Protein AF-A0A9N9HZM4-F1 (afdb_monomer_lite)

Structure (mmCIF, N/CA/C/O backbone):
data_AF-A0A9N9HZM4-F1
#
_entry.id   AF-A0A9N9HZM4-F1
#
loop_
_atom_site.group_PDB
_atom_site.id
_atom_site.type_symbol
_atom_site.label_atom_id
_atom_site.label_alt_id
_atom_site.label_comp_id
_atom_site.label_asym_id
_atom_site.label_entity_id
_atom_site.label_seq_id
_atom_site.pdbx_PDB_ins_code
_atom_site.Cartn_x
_atom_site.Cartn_y
_atom_site.Cartn_z
_atom_site.occupancy
_atom_site.B_iso_or_equiv
_atom_site.auth_seq_id
_atom_site.auth_comp_id
_atom_site.auth_asym_id
_atom_site.auth_atom_id
_atom_site.pdbx_PDB_model_num
ATOM 1 N N . MET A 1 1 ? -61.829 -11.622 5.454 1.00 38.69 1 MET A N 1
ATOM 2 C CA . MET A 1 1 ? -61.229 -11.428 4.116 1.00 38.69 1 MET A CA 1
ATOM 3 C C . MET A 1 1 ? -59.922 -10.680 4.330 1.00 38.69 1 MET A C 1
ATOM 5 O O . MET A 1 1 ? -59.944 -9.676 5.028 1.00 38.69 1 MET A O 1
ATOM 9 N N . ASN A 1 2 ? -58.802 -11.270 3.905 1.00 35.12 2 ASN A N 1
ATOM 10 C CA . ASN A 1 2 ? -57.444 -10.981 4.386 1.00 35.12 2 ASN A CA 1
ATOM 11 C C . ASN A 1 2 ? -57.053 -9.498 4.360 1.00 35.12 2 ASN A C 1
ATOM 13 O O . ASN A 1 2 ? -56.976 -8.882 3.301 1.00 35.12 2 ASN A O 1
ATOM 17 N N . VAL A 1 3 ? -56.718 -8.976 5.541 1.00 42.53 3 VAL A N 1
ATOM 18 C CA . VAL A 1 3 ? -55.953 -7.740 5.704 1.00 42.53 3 VAL A CA 1
ATOM 19 C C . VAL A 1 3 ? -54.514 -8.067 5.310 1.00 42.53 3 VAL A C 1
ATOM 21 O O . VAL A 1 3 ? -53.867 -8.897 5.946 1.00 42.53 3 VAL A O 1
ATOM 24 N N . LEU A 1 4 ? -54.034 -7.459 4.226 1.00 41.06 4 LEU A N 1
ATOM 25 C CA . LEU A 1 4 ? -52.645 -7.550 3.784 1.00 41.06 4 LEU A CA 1
ATOM 26 C C . LEU A 1 4 ? -51.750 -6.908 4.851 1.00 41.06 4 LEU A C 1
ATOM 28 O O . LEU A 1 4 ? -51.576 -5.691 4.892 1.00 41.06 4 LEU A O 1
ATOM 32 N N . THR A 1 5 ? -51.201 -7.728 5.745 1.00 46.56 5 THR A N 1
ATOM 33 C CA . THR A 1 5 ? -50.155 -7.306 6.673 1.00 46.56 5 THR A CA 1
ATOM 34 C C . THR A 1 5 ? -48.914 -6.948 5.868 1.00 46.56 5 THR A C 1
ATOM 36 O O . THR A 1 5 ? -48.292 -7.790 5.223 1.00 46.56 5 THR A O 1
ATOM 39 N N . ASN A 1 6 ? -48.610 -5.659 5.902 1.00 46.47 6 ASN A N 1
ATOM 40 C CA . ASN A 1 6 ? -47.486 -4.981 5.285 1.00 46.47 6 ASN A CA 1
ATOM 41 C C . ASN A 1 6 ? -46.154 -5.646 5.693 1.00 46.47 6 ASN A C 1
ATOM 43 O O . ASN A 1 6 ? -45.626 -5.394 6.773 1.00 46.47 6 ASN A O 1
ATOM 47 N N . GLN A 1 7 ? -45.603 -6.493 4.822 1.00 47.44 7 GLN A N 1
ATOM 48 C CA . GLN A 1 7 ? -44.269 -7.099 4.938 1.00 47.44 7 GLN A CA 1
ATOM 49 C C . GLN A 1 7 ? -43.178 -6.078 4.555 1.00 47.44 7 GLN A C 1
ATOM 51 O O . GLN A 1 7 ? -42.374 -6.296 3.654 1.00 47.44 7 GLN A O 1
ATOM 56 N N . ARG A 1 8 ? -43.165 -4.911 5.208 1.00 43.91 8 ARG A N 1
ATOM 57 C CA . ARG A 1 8 ? -42.177 -3.841 4.975 1.00 43.91 8 ARG A CA 1
ATOM 58 C C . ARG A 1 8 ? -41.171 -3.781 6.127 1.00 43.91 8 ARG A C 1
ATOM 60 O O . ARG A 1 8 ? -40.973 -2.728 6.721 1.00 43.91 8 ARG A O 1
ATOM 67 N N . GLY A 1 9 ? -40.604 -4.939 6.475 1.00 45.66 9 GLY A N 1
ATOM 68 C CA . GLY A 1 9 ? -39.789 -5.122 7.682 1.00 45.66 9 GLY A CA 1
ATOM 69 C C . GLY A 1 9 ? -38.332 -5.555 7.486 1.00 45.66 9 GLY A C 1
ATOM 70 O O . GLY A 1 9 ? -37.564 -5.387 8.421 1.00 45.66 9 GLY A O 1
ATOM 71 N N . GLU A 1 10 ? -37.902 -6.059 6.321 1.00 47.00 10 GLU A N 1
ATOM 72 C CA . GLU A 1 10 ? -36.613 -6.794 6.250 1.00 47.00 10 GLU A CA 1
ATOM 73 C C . GLU A 1 10 ? -35.612 -6.337 5.173 1.00 47.00 10 GLU A C 1
ATOM 75 O O . GLU A 1 10 ? -34.711 -7.080 4.807 1.00 47.00 10 GLU A O 1
ATOM 80 N N . ASN A 1 11 ? -35.694 -5.096 4.684 1.00 49.56 11 ASN A N 1
ATOM 81 C CA . ASN A 1 11 ? -34.680 -4.541 3.768 1.00 49.56 11 ASN A CA 1
ATOM 82 C C . ASN A 1 11 ? -33.910 -3.359 4.377 1.00 49.56 11 ASN A C 1
ATOM 84 O O . ASN A 1 11 ? -33.674 -2.341 3.731 1.00 49.56 11 ASN A O 1
ATOM 88 N N . GLN A 1 12 ? -33.483 -3.496 5.632 1.00 53.75 12 GLN A N 1
ATOM 89 C CA . GLN A 1 12 ? -32.341 -2.734 6.134 1.00 53.75 12 GLN A CA 1
ATOM 90 C C . GLN A 1 12 ? -31.084 -3.552 5.830 1.00 53.75 12 GLN A C 1
ATOM 92 O O . GLN A 1 12 ? -30.641 -4.361 6.639 1.00 53.75 12 GLN A O 1
ATOM 97 N N . LEU A 1 13 ? -30.536 -3.384 4.621 1.00 53.84 13 LEU A N 1
ATOM 98 C CA . LEU A 1 13 ? -29.200 -3.878 4.281 1.00 53.84 13 LEU A CA 1
ATOM 99 C C . LEU A 1 13 ? -28.240 -3.439 5.391 1.00 53.84 13 LEU A C 1
ATOM 101 O O . LEU A 1 13 ? -28.052 -2.240 5.594 1.00 53.84 13 LEU A O 1
ATOM 105 N N . ASN A 1 14 ? -27.671 -4.408 6.111 1.00 60.59 14 ASN A N 1
ATOM 106 C CA . ASN A 1 14 ? -26.702 -4.213 7.186 1.00 60.59 14 ASN A CA 1
ATOM 107 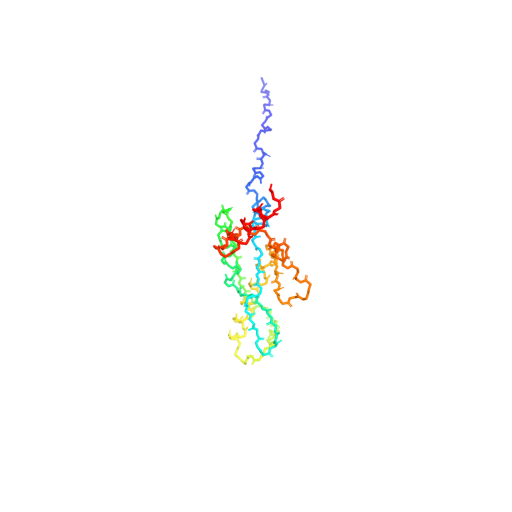C C . ASN A 1 14 ? -25.520 -3.358 6.695 1.00 60.59 14 ASN A C 1
ATOM 109 O O . ASN A 1 14 ? -24.511 -3.881 6.220 1.00 60.59 14 ASN A O 1
ATOM 113 N N . HIS A 1 15 ? -25.648 -2.033 6.797 1.00 61.94 15 HIS A N 1
ATOM 114 C CA . HIS A 1 15 ? -24.701 -1.067 6.235 1.00 61.94 15 HIS A CA 1
ATOM 115 C C . HIS A 1 15 ? -23.294 -1.276 6.805 1.00 61.94 15 HIS A C 1
ATOM 117 O O . HIS A 1 15 ? -22.312 -1.148 6.078 1.00 61.94 15 HIS A O 1
ATOM 123 N N . ALA A 1 16 ? -23.218 -1.721 8.065 1.00 63.19 16 ALA A N 1
ATOM 124 C CA . ALA A 1 16 ? -21.991 -2.066 8.777 1.00 63.19 16 ALA A CA 1
ATOM 125 C C . ALA A 1 16 ? -21.111 -3.109 8.057 1.00 63.19 16 ALA A C 1
ATOM 127 O O . ALA A 1 16 ? -19.894 -3.065 8.205 1.00 63.19 16 ALA A O 1
ATOM 128 N N . ASN A 1 17 ? -21.696 -3.999 7.245 1.00 74.00 17 ASN A N 1
ATOM 129 C CA . ASN A 1 17 ? -20.970 -5.035 6.498 1.00 74.00 17 ASN A CA 1
ATOM 130 C C . ASN A 1 17 ? -20.816 -4.726 5.004 1.00 74.00 17 ASN A C 1
ATOM 132 O O . ASN A 1 17 ? -20.304 -5.559 4.252 1.00 74.00 17 ASN A O 1
ATOM 136 N N . SER A 1 18 ? -21.248 -3.543 4.562 1.00 89.44 18 SER A N 1
ATOM 137 C CA . SER A 1 18 ? -21.062 -3.114 3.180 1.00 89.44 18 SER A CA 1
ATOM 138 C C . SER A 1 18 ? -19.575 -2.989 2.835 1.00 89.44 18 SER A C 1
ATOM 140 O O . SER A 1 18 ? -18.737 -2.671 3.684 1.00 89.44 18 SER A O 1
ATOM 142 N N . ILE A 1 19 ? -19.248 -3.185 1.555 1.00 90.19 19 ILE A N 1
ATOM 143 C CA . ILE A 1 19 ? -17.897 -2.940 1.035 1.00 90.19 19 ILE A CA 1
ATOM 144 C C . ILE A 1 19 ? -17.424 -1.513 1.344 1.00 90.19 19 ILE A C 1
ATOM 146 O O . ILE A 1 19 ? -16.261 -1.313 1.682 1.00 90.19 19 ILE A O 1
ATOM 150 N N . TYR A 1 20 ? -18.339 -0.540 1.307 1.00 90.81 20 TYR A N 1
ATOM 151 C CA . TYR A 1 20 ? -18.065 0.852 1.647 1.00 90.81 20 TYR A CA 1
ATOM 152 C C . TYR A 1 20 ? -17.579 1.001 3.093 1.00 90.81 20 TYR A C 1
ATOM 154 O O . TYR A 1 20 ? -16.511 1.566 3.319 1.00 90.81 20 TYR A O 1
ATOM 162 N N . CYS A 1 21 ? -18.314 0.451 4.067 1.00 90.12 21 CYS A N 1
ATOM 163 C CA . CYS A 1 21 ? -17.924 0.534 5.474 1.00 90.12 21 CYS A CA 1
ATOM 164 C C . CYS A 1 21 ? -16.585 -0.161 5.731 1.00 90.12 21 CYS A C 1
ATOM 166 O O . CYS A 1 21 ? -15.733 0.405 6.412 1.00 90.12 21 CYS A O 1
ATOM 168 N N . LYS A 1 22 ? -16.357 -1.332 5.127 1.00 91.88 22 LYS A N 1
ATOM 169 C CA . LYS A 1 22 ? -15.087 -2.061 5.251 1.00 91.88 22 LYS A CA 1
ATOM 170 C C . LYS A 1 22 ? -13.911 -1.275 4.672 1.00 91.88 22 LYS A C 1
ATOM 172 O O . LYS A 1 22 ? -12.880 -1.144 5.326 1.00 91.88 22 LYS A O 1
ATOM 177 N N . LEU A 1 23 ? -14.060 -0.718 3.469 1.00 92.00 23 LEU A N 1
ATOM 178 C CA . LEU A 1 23 ? -13.019 0.107 2.849 1.00 92.00 23 LEU A CA 1
ATOM 179 C C . LEU A 1 23 ? -12.745 1.370 3.666 1.00 92.00 23 LEU A C 1
ATOM 181 O O . LEU A 1 23 ? -11.584 1.695 3.897 1.00 92.00 23 LEU A O 1
ATOM 185 N N . HIS A 1 24 ? -13.788 2.036 4.160 1.00 92.06 24 HIS A N 1
ATOM 186 C CA . HIS A 1 24 ? -13.648 3.212 5.015 1.00 92.06 24 HIS A CA 1
ATOM 187 C C . HIS A 1 24 ? -12.898 2.900 6.320 1.00 92.06 24 HIS A C 1
ATOM 189 O O . HIS A 1 24 ? -12.021 3.660 6.733 1.00 92.06 24 HIS A O 1
ATOM 195 N N . GLN A 1 25 ? -13.204 1.763 6.951 1.00 93.06 25 GLN A N 1
ATOM 196 C CA . GLN A 1 25 ? -12.511 1.291 8.150 1.00 93.06 25 GLN A CA 1
ATOM 197 C C . GLN A 1 25 ? -11.032 0.999 7.871 1.00 93.06 25 GLN A C 1
ATOM 199 O O . GLN A 1 25 ? -10.166 1.478 8.602 1.00 93.06 25 GLN A O 1
ATOM 204 N N . ILE A 1 26 ? -10.729 0.291 6.776 1.00 93.50 26 ILE A N 1
ATOM 205 C CA . ILE A 1 26 ? -9.346 0.040 6.346 1.00 93.50 26 ILE A CA 1
ATOM 206 C C . ILE A 1 26 ? -8.611 1.365 6.125 1.00 93.50 26 ILE A C 1
ATOM 208 O O . ILE A 1 26 ? -7.527 1.552 6.667 1.00 93.50 26 ILE A O 1
ATOM 212 N N . GLN A 1 27 ? -9.200 2.298 5.375 1.00 92.69 27 GLN A N 1
ATOM 213 C CA . GLN A 1 27 ? -8.592 3.597 5.061 1.00 92.69 27 GLN A CA 1
ATOM 214 C C . GLN A 1 27 ? -8.363 4.468 6.303 1.00 92.69 27 GLN A C 1
ATOM 216 O O . GLN A 1 27 ? -7.418 5.251 6.336 1.00 92.69 27 GLN A O 1
ATOM 221 N N . SER A 1 28 ? -9.199 4.327 7.331 1.00 91.44 28 SER A N 1
ATOM 222 C CA . SER A 1 28 ? -9.070 5.078 8.583 1.00 91.44 28 SER A CA 1
ATOM 223 C C . SER A 1 28 ? -7.978 4.514 9.499 1.00 91.44 28 SER A C 1
ATOM 225 O O . SER A 1 28 ? -7.343 5.265 10.239 1.00 91.44 28 SER A O 1
ATOM 227 N N . GLU A 1 29 ? -7.730 3.203 9.452 1.00 93.50 29 GLU A N 1
ATOM 228 C CA . GLU A 1 29 ? -6.702 2.542 10.268 1.00 93.50 29 GLU A CA 1
ATOM 229 C C . GLU A 1 29 ? -5.346 2.391 9.566 1.00 93.50 29 GLU A C 1
ATOM 231 O O . GLU A 1 29 ? -4.332 2.125 10.226 1.00 93.50 29 GLU A O 1
ATOM 236 N N . ILE A 1 30 ? -5.300 2.531 8.237 1.00 93.12 30 ILE A N 1
ATOM 237 C CA . ILE A 1 30 ? -4.085 2.256 7.477 1.00 93.12 30 ILE A CA 1
ATOM 238 C C . ILE A 1 30 ? -2.964 3.220 7.849 1.00 93.12 30 ILE A C 1
ATOM 240 O O . ILE A 1 30 ? -3.098 4.446 7.867 1.00 93.12 30 ILE A O 1
ATOM 244 N N . LYS A 1 31 ? -1.807 2.642 8.166 1.00 91.50 31 LYS A N 1
ATOM 245 C CA . LYS A 1 31 ? -0.630 3.419 8.538 1.00 91.50 31 LYS A CA 1
ATOM 246 C C . LYS A 1 31 ? 0.037 3.981 7.293 1.00 91.50 31 LYS A C 1
ATOM 248 O O . LYS A 1 31 ? 0.012 3.393 6.214 1.00 91.50 31 LYS A O 1
ATOM 253 N N . LYS A 1 32 ? 0.710 5.109 7.489 1.00 90.81 32 LYS A N 1
ATOM 254 C CA . LYS A 1 32 ? 1.619 5.665 6.491 1.00 90.81 32 LYS A CA 1
ATOM 255 C C . LYS A 1 32 ? 2.788 4.733 6.198 1.00 90.81 32 LYS A C 1
ATOM 257 O O . LYS A 1 32 ? 3.291 4.043 7.084 1.00 90.81 32 LYS A O 1
ATOM 262 N N . VAL A 1 33 ? 3.256 4.808 4.961 1.00 91.12 33 VAL A N 1
ATOM 263 C CA . VAL A 1 33 ? 4.447 4.115 4.468 1.00 91.12 33 VAL A CA 1
ATOM 264 C C . VAL A 1 33 ? 5.574 5.117 4.316 1.00 91.12 33 VAL A C 1
ATOM 266 O O . VAL A 1 33 ? 5.365 6.221 3.817 1.00 91.12 33 VAL A O 1
ATOM 269 N N . PHE A 1 34 ? 6.781 4.718 4.701 1.00 88.62 34 PHE A N 1
ATOM 270 C CA . PHE A 1 34 ? 7.981 5.517 4.495 1.00 88.62 34 PHE A CA 1
ATOM 271 C C . PHE A 1 34 ? 8.804 4.962 3.341 1.00 88.62 34 PHE A C 1
ATOM 273 O O . PHE A 1 34 ? 8.942 3.750 3.174 1.00 88.62 34 PHE A O 1
ATOM 280 N N . LYS A 1 35 ? 9.402 5.852 2.553 1.00 88.31 35 LYS A N 1
ATOM 281 C CA . LYS A 1 35 ? 10.418 5.460 1.576 1.00 88.31 35 LYS A CA 1
ATOM 282 C C . LYS A 1 35 ? 11.717 5.115 2.312 1.00 88.31 35 LYS A C 1
ATOM 284 O O . LYS A 1 35 ? 12.482 5.995 2.685 1.00 88.31 35 LYS A O 1
ATOM 289 N N . THR A 1 36 ? 11.928 3.826 2.557 1.00 85.56 36 THR A N 1
ATOM 290 C CA . THR A 1 36 ? 13.045 3.304 3.366 1.00 85.56 36 THR A CA 1
ATOM 291 C C . THR A 1 36 ? 14.253 2.863 2.545 1.00 85.56 36 THR A C 1
ATOM 293 O O . THR A 1 36 ? 15.355 2.792 3.082 1.00 85.56 36 THR A O 1
ATOM 296 N N . LYS A 1 37 ? 14.078 2.556 1.254 1.00 86.31 37 LYS A N 1
ATOM 297 C CA . LYS A 1 37 ? 15.175 2.126 0.377 1.00 86.31 37 LYS A CA 1
ATOM 298 C C . LYS A 1 37 ? 15.647 3.272 -0.503 1.00 86.31 37 LYS A C 1
ATOM 300 O O . LYS A 1 37 ? 14.833 4.039 -1.006 1.00 86.31 37 LYS A O 1
ATOM 305 N N . ARG A 1 38 ? 16.957 3.340 -0.735 1.00 85.50 38 ARG A N 1
ATOM 306 C CA . ARG A 1 38 ? 17.589 4.303 -1.640 1.00 85.50 38 ARG A CA 1
ATOM 307 C C . ARG A 1 38 ? 18.044 3.607 -2.918 1.00 85.50 38 ARG A C 1
ATOM 309 O O . ARG A 1 38 ? 18.673 2.554 -2.861 1.00 85.50 38 ARG A O 1
ATOM 316 N N . ASN A 1 39 ? 17.716 4.189 -4.066 1.00 85.50 39 ASN A N 1
ATOM 317 C CA . ASN A 1 39 ? 18.304 3.819 -5.345 1.00 85.50 39 ASN A CA 1
ATOM 318 C C . ASN A 1 39 ? 19.553 4.681 -5.563 1.00 85.50 39 ASN A C 1
ATOM 320 O O . ASN A 1 39 ? 19.440 5.895 -5.710 1.00 85.50 39 ASN A O 1
ATOM 324 N N . ASN A 1 40 ? 20.732 4.060 -5.595 1.00 86.38 40 ASN A N 1
ATOM 325 C CA . ASN A 1 40 ? 22.003 4.770 -5.771 1.00 86.38 40 ASN A CA 1
ATOM 326 C C . ASN A 1 40 ? 22.243 5.214 -7.218 1.00 86.38 40 ASN A C 1
ATOM 328 O O . ASN A 1 40 ? 22.942 6.192 -7.446 1.00 86.38 40 ASN A O 1
ATOM 332 N N . PHE A 1 41 ? 21.659 4.518 -8.195 1.00 85.25 41 PHE A N 1
ATOM 333 C CA . PHE A 1 41 ? 21.863 4.820 -9.611 1.00 85.25 41 PHE A CA 1
ATOM 334 C C . PHE A 1 41 ? 21.144 6.112 -10.022 1.00 85.25 41 PHE A C 1
ATOM 336 O O . PHE A 1 41 ? 21.694 6.939 -10.736 1.00 85.25 41 PHE A O 1
ATOM 343 N N . GLN A 1 42 ? 19.920 6.303 -9.526 1.00 80.25 42 GLN A N 1
ATOM 344 C CA . GLN A 1 42 ? 19.065 7.458 -9.841 1.00 80.25 42 GLN A CA 1
ATOM 345 C C . GLN A 1 42 ? 18.832 8.383 -8.633 1.00 80.25 42 GLN A C 1
ATOM 347 O O . GLN A 1 42 ? 18.033 9.311 -8.700 1.00 80.25 42 GLN A O 1
ATOM 352 N N . ASN A 1 43 ? 19.520 8.134 -7.517 1.00 83.25 43 ASN A N 1
ATOM 353 C CA . ASN A 1 43 ? 19.557 8.980 -6.320 1.00 83.25 43 ASN A CA 1
ATOM 354 C C . ASN A 1 43 ? 18.210 9.319 -5.650 1.00 83.25 43 ASN A C 1
ATOM 356 O O . ASN A 1 43 ? 18.127 10.312 -4.924 1.00 83.25 43 ASN A O 1
ATOM 360 N N . TYR A 1 44 ? 17.186 8.475 -5.790 1.00 82.38 44 TYR A N 1
ATOM 361 C CA . TYR A 1 44 ? 15.880 8.666 -5.144 1.00 82.38 44 TYR A CA 1
ATOM 362 C C . TYR A 1 44 ? 15.577 7.601 -4.084 1.00 82.38 44 TYR A C 1
ATOM 364 O O . TYR A 1 44 ? 16.086 6.478 -4.130 1.00 82.38 44 TYR A O 1
ATOM 372 N N . ASN A 1 45 ? 14.688 7.937 -3.149 1.00 87.00 45 ASN A N 1
ATOM 373 C CA . ASN A 1 45 ? 14.171 6.999 -2.157 1.00 87.00 45 ASN A CA 1
ATOM 374 C C . ASN A 1 45 ? 12.845 6.375 -2.620 1.00 87.00 45 ASN A C 1
ATOM 376 O O . ASN A 1 45 ? 12.033 7.008 -3.299 1.00 87.00 45 ASN A O 1
ATOM 380 N N . PHE A 1 46 ? 12.600 5.123 -2.245 1.00 87.94 46 PHE A N 1
ATOM 381 C CA . PHE A 1 46 ? 11.388 4.380 -2.571 1.00 87.94 46 PHE A CA 1
ATOM 382 C C . PHE A 1 46 ? 10.986 3.416 -1.444 1.00 87.94 46 PHE A C 1
ATOM 384 O O . PHE A 1 46 ? 11.798 3.000 -0.619 1.00 87.94 46 PHE A O 1
ATOM 391 N N . PHE A 1 47 ? 9.706 3.049 -1.411 1.00 90.50 47 PHE A N 1
ATOM 392 C CA . PHE A 1 47 ? 9.185 1.956 -0.583 1.00 90.50 47 PHE A CA 1
ATOM 393 C C . PHE A 1 47 ? 9.063 0.673 -1.415 1.00 90.50 47 PHE A C 1
ATOM 395 O O . PHE A 1 47 ? 9.035 0.731 -2.646 1.00 90.50 47 PHE A O 1
ATOM 402 N N . THR A 1 48 ? 8.994 -0.491 -0.780 1.00 90.38 48 THR A N 1
ATOM 403 C CA . THR A 1 48 ? 8.911 -1.789 -1.473 1.00 90.38 48 THR A CA 1
ATOM 404 C C . THR A 1 48 ? 7.513 -2.388 -1.409 1.00 90.38 48 THR A C 1
ATOM 406 O O . THR A 1 48 ? 6.739 -2.054 -0.519 1.00 90.38 48 THR A O 1
ATOM 409 N N . GLU A 1 49 ? 7.201 -3.304 -2.325 1.00 89.88 49 GLU A N 1
ATOM 410 C CA . GLU A 1 49 ? 5.922 -4.025 -2.331 1.00 89.88 49 GLU A CA 1
ATOM 411 C C . GLU A 1 49 ? 5.638 -4.770 -1.008 1.00 89.88 49 GLU A C 1
ATOM 413 O O . GLU A 1 49 ? 4.549 -4.568 -0.470 1.00 89.88 49 GLU A O 1
ATOM 418 N N 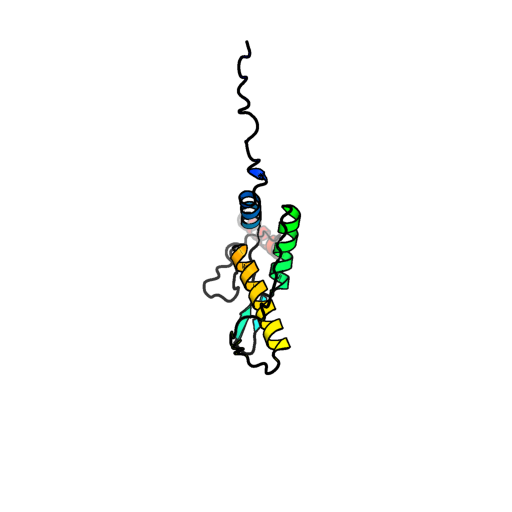. PRO A 1 50 ? 6.593 -5.501 -0.383 1.00 91.19 50 PRO A N 1
ATOM 419 C CA . PRO A 1 50 ? 6.339 -6.146 0.908 1.00 91.19 50 PRO A CA 1
ATOM 420 C C . PRO A 1 50 ? 5.884 -5.180 2.006 1.00 91.19 50 PRO A C 1
ATOM 422 O O . PRO A 1 50 ? 4.992 -5.515 2.770 1.00 91.19 50 PRO A O 1
ATOM 425 N N . GLN A 1 51 ? 6.399 -3.941 2.028 1.00 91.56 51 GLN A N 1
ATOM 426 C CA . GLN A 1 51 ? 5.985 -2.940 3.022 1.00 91.56 51 GLN A CA 1
ATOM 427 C C . GLN A 1 51 ? 4.499 -2.586 2.896 1.00 91.56 51 GLN A C 1
ATOM 429 O O . GLN A 1 51 ? 3.849 -2.303 3.896 1.00 91.56 51 GLN A O 1
ATOM 434 N N . ILE A 1 52 ? 3.955 -2.595 1.676 1.00 92.19 52 ILE A N 1
ATOM 435 C CA . ILE A 1 52 ? 2.526 -2.362 1.441 1.00 92.19 52 ILE A CA 1
ATOM 436 C C . ILE A 1 52 ? 1.722 -3.595 1.836 1.00 92.19 52 ILE A C 1
ATOM 438 O O . ILE A 1 52 ? 0.705 -3.471 2.513 1.00 92.19 52 ILE A O 1
ATOM 442 N N . LEU A 1 53 ? 2.179 -4.782 1.440 1.00 91.94 53 LEU A N 1
ATOM 443 C CA . LEU A 1 53 ? 1.484 -6.031 1.739 1.00 91.94 53 LEU A CA 1
ATOM 444 C C . LEU A 1 53 ? 1.395 -6.288 3.245 1.00 91.94 53 LEU A C 1
ATOM 446 O O . LEU A 1 53 ? 0.326 -6.660 3.722 1.00 91.94 53 LEU A O 1
ATOM 450 N N . ASP A 1 54 ? 2.465 -6.027 3.993 1.00 93.25 54 ASP A N 1
ATOM 451 C CA . ASP A 1 54 ? 2.499 -6.189 5.449 1.00 93.25 54 ASP A CA 1
ATOM 452 C C . ASP A 1 54 ? 1.548 -5.221 6.170 1.00 93.25 54 ASP A C 1
ATOM 454 O O . ASP A 1 54 ? 1.070 -5.519 7.263 1.00 93.25 54 ASP A O 1
ATOM 458 N N . LEU A 1 55 ? 1.225 -4.079 5.555 1.00 92.44 55 LEU A N 1
ATOM 459 C CA . LEU A 1 55 ? 0.229 -3.136 6.070 1.00 92.44 55 LEU A CA 1
ATOM 460 C C . LEU A 1 55 ? -1.202 -3.521 5.691 1.00 92.44 55 LEU A C 1
ATOM 462 O O . LEU A 1 55 ? -2.107 -3.424 6.516 1.00 92.44 55 LEU A O 1
ATOM 466 N N . VAL A 1 56 ? -1.414 -3.937 4.443 1.00 93.38 56 VAL A N 1
ATOM 467 C CA . VAL A 1 56 ? -2.749 -4.170 3.880 1.00 93.38 56 VAL A CA 1
ATOM 468 C C . VAL A 1 56 ? -3.312 -5.529 4.302 1.00 93.38 56 VAL A C 1
ATOM 470 O O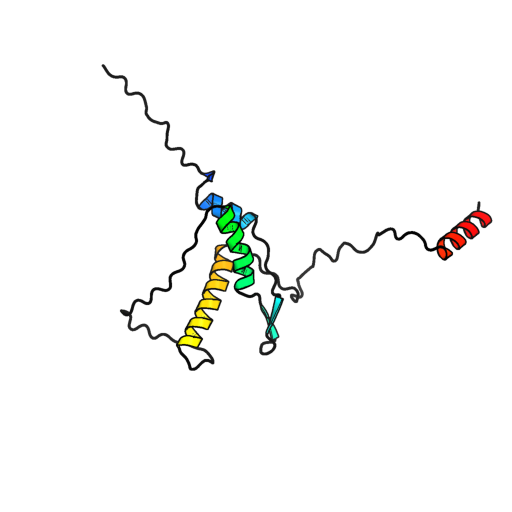 . VAL A 1 56 ? -4.465 -5.601 4.724 1.00 93.38 56 VAL A O 1
ATOM 473 N N . LYS A 1 57 ? -2.517 -6.608 4.243 1.00 93.56 57 LYS A N 1
ATOM 474 C CA . LYS A 1 57 ? -2.959 -7.979 4.567 1.00 93.56 57 LYS A CA 1
ATOM 475 C C . LYS A 1 57 ? -3.632 -8.116 5.944 1.00 93.56 57 LYS A C 1
ATOM 477 O O . LYS A 1 57 ? -4.718 -8.697 5.987 1.00 93.56 57 LYS A O 1
ATOM 482 N N . PRO A 1 58 ? -3.074 -7.599 7.060 1.00 95.12 58 PRO A N 1
ATOM 483 C CA . PRO A 1 58 ? -3.728 -7.732 8.364 1.00 95.12 58 PRO A CA 1
ATOM 484 C C . PRO A 1 58 ? -5.055 -6.966 8.443 1.00 95.12 58 PRO A C 1
ATOM 486 O O . PRO A 1 58 ? -5.993 -7.446 9.076 1.00 95.12 58 PRO A O 1
ATOM 489 N N . LEU A 1 59 ? -5.167 -5.812 7.776 1.00 94.56 59 LEU A N 1
ATOM 490 C CA . LEU A 1 59 ? -6.407 -5.030 7.737 1.00 94.56 59 LEU A CA 1
ATOM 491 C C . LEU A 1 59 ? -7.482 -5.732 6.897 1.00 94.56 59 LEU A C 1
ATOM 493 O O . LEU A 1 59 ? -8.627 -5.839 7.329 1.00 94.56 59 LEU A O 1
ATOM 497 N N . LEU A 1 60 ? -7.109 -6.284 5.741 1.00 93.50 60 LEU A N 1
ATOM 498 C CA . LEU A 1 60 ? -8.006 -7.091 4.910 1.00 93.50 60 LEU A CA 1
ATOM 499 C C . LEU A 1 60 ? -8.571 -8.294 5.676 1.00 93.50 60 LEU A C 1
ATOM 501 O O . LEU A 1 60 ? -9.782 -8.521 5.663 1.00 93.50 60 LEU A O 1
ATOM 505 N N . ALA A 1 61 ? -7.715 -9.014 6.407 1.00 93.50 61 ALA A N 1
ATOM 506 C CA . ALA A 1 61 ? -8.140 -10.129 7.248 1.00 93.50 61 ALA A CA 1
ATOM 507 C C . ALA A 1 61 ? -9.072 -9.673 8.385 1.00 93.50 61 ALA A C 1
ATOM 509 O O . ALA A 1 61 ? -10.127 -10.274 8.589 1.00 93.50 61 ALA A O 1
ATOM 510 N N . LYS A 1 62 ? -8.726 -8.578 9.079 1.00 94.00 62 LYS A N 1
ATOM 511 C CA . LYS A 1 62 ? -9.523 -8.009 10.180 1.00 94.00 62 LYS A CA 1
ATOM 512 C C . LYS A 1 62 ? -10.953 -7.664 9.754 1.00 94.00 62 LYS A C 1
ATOM 514 O O . LYS A 1 62 ? -11.884 -7.935 10.505 1.00 94.00 62 LYS A O 1
ATOM 519 N N . TYR A 1 63 ? -11.134 -7.097 8.561 1.00 93.12 63 TYR A N 1
ATOM 520 C CA . TYR A 1 63 ? -12.447 -6.682 8.047 1.00 93.12 63 TYR A CA 1
ATOM 521 C C . TYR A 1 63 ? -13.104 -7.698 7.107 1.00 93.12 63 TYR A C 1
ATOM 523 O O . TYR A 1 63 ? -14.119 -7.391 6.473 1.00 93.12 63 TYR A O 1
ATOM 531 N N . GLN A 1 64 ? -12.549 -8.914 7.022 1.00 91.69 64 GLN A N 1
ATOM 532 C CA . GLN A 1 64 ? -13.057 -9.991 6.171 1.00 91.69 64 GLN A CA 1
ATOM 533 C C . GLN A 1 64 ? -13.288 -9.506 4.731 1.00 91.69 64 GLN A C 1
ATOM 535 O O . GLN A 1 64 ? -14.392 -9.618 4.184 1.00 91.69 64 GLN A O 1
ATOM 540 N N . LEU A 1 65 ? -12.264 -8.878 4.154 1.00 91.31 65 LEU A N 1
ATOM 541 C CA . LEU A 1 65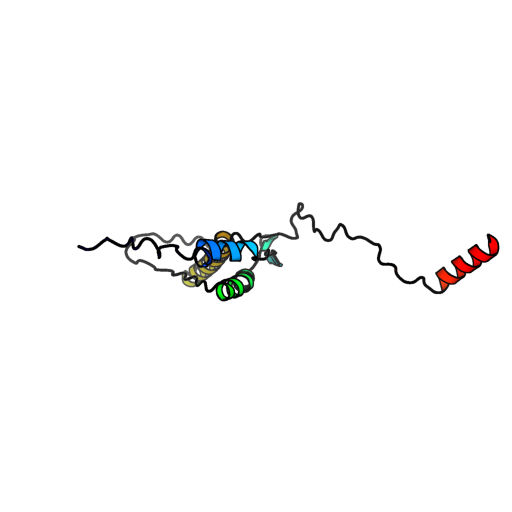 ? -12.253 -8.400 2.779 1.00 91.31 65 LEU A CA 1
ATOM 542 C C . LEU A 1 65 ? -11.140 -9.116 2.010 1.00 91.31 65 LEU A C 1
ATOM 544 O O . LEU A 1 65 ? -9.988 -9.106 2.430 1.00 91.31 65 LEU A O 1
ATOM 548 N N . GLY A 1 66 ? -11.486 -9.730 0.880 1.00 90.19 66 GLY A N 1
ATOM 549 C CA . GLY A 1 66 ? -10.529 -10.321 -0.052 1.00 90.19 66 GLY A CA 1
ATOM 550 C C . GLY A 1 66 ? -10.333 -9.420 -1.266 1.00 90.19 66 GLY A C 1
ATOM 551 O O . GLY A 1 66 ? -11.296 -8.835 -1.759 1.00 90.19 66 GLY A O 1
ATOM 552 N N . LEU A 1 67 ? -9.096 -9.322 -1.745 1.00 89.00 67 LEU A N 1
ATOM 553 C CA . LEU A 1 67 ? -8.753 -8.642 -2.989 1.00 89.00 67 LEU A CA 1
ATOM 554 C C . LEU A 1 67 ? -8.086 -9.652 -3.919 1.00 89.00 67 LEU A C 1
ATOM 556 O O . LEU A 1 67 ? -7.097 -10.277 -3.538 1.00 89.00 67 LEU A O 1
ATOM 560 N N . PHE A 1 68 ? -8.627 -9.787 -5.125 1.00 87.62 68 PHE A N 1
ATOM 561 C CA . PHE A 1 68 ? -8.095 -10.655 -6.168 1.00 87.62 68 PHE A CA 1
ATOM 562 C C . PHE A 1 68 ? -7.645 -9.782 -7.335 1.00 87.62 68 PHE A C 1
ATOM 564 O O . PHE A 1 68 ? -8.409 -8.945 -7.810 1.00 87.62 68 PHE A O 1
ATOM 571 N N . ILE A 1 69 ? -6.392 -9.952 -7.748 1.00 83.88 69 ILE A N 1
ATOM 572 C CA . ILE A 1 69 ? -5.801 -9.273 -8.900 1.00 83.88 69 ILE A CA 1
ATOM 573 C C . ILE A 1 69 ? -5.441 -10.379 -9.887 1.00 83.88 69 ILE A C 1
ATOM 575 O O . ILE A 1 69 ? -4.697 -11.291 -9.529 1.00 83.88 69 ILE A O 1
ATOM 579 N N . SER A 1 70 ? -6.003 -10.322 -11.090 1.00 81.44 70 SER A N 1
ATOM 580 C CA . SER A 1 70 ? -5.732 -11.262 -12.175 1.00 81.44 70 SER A CA 1
ATOM 581 C C . SER A 1 70 ? -5.114 -10.516 -13.350 1.00 81.44 70 SER A C 1
ATOM 583 O O . SER A 1 70 ? -5.568 -9.434 -13.715 1.00 81.44 70 SER A O 1
ATOM 585 N N . ASP A 1 71 ? -4.078 -11.110 -13.930 1.00 74.81 71 ASP A N 1
ATOM 586 C CA . ASP A 1 71 ? -3.469 -10.669 -15.180 1.00 74.81 71 ASP A CA 1
ATOM 587 C C . ASP A 1 71 ? -3.937 -11.633 -16.276 1.00 74.81 71 ASP A C 1
ATOM 589 O O . ASP A 1 71 ? -3.359 -12.704 -16.468 1.00 74.81 71 ASP A O 1
ATOM 593 N N . GLU A 1 72 ? -5.070 -11.319 -16.908 1.00 73.56 72 GLU A N 1
ATOM 594 C CA . GLU A 1 72 ? -5.572 -12.088 -18.047 1.00 73.56 72 GLU A CA 1
ATOM 595 C C . GLU A 1 72 ? -4.992 -11.508 -19.335 1.00 73.56 72 GLU A C 1
ATOM 597 O O . GLU A 1 72 ? -5.354 -10.416 -19.772 1.00 73.56 72 GLU A O 1
ATOM 602 N N . VAL A 1 73 ? -4.087 -12.260 -19.961 1.00 67.31 73 VAL A N 1
ATOM 603 C CA . VAL A 1 73 ? -3.600 -11.941 -21.302 1.00 67.31 73 VAL A CA 1
ATOM 604 C C . VAL A 1 73 ? -4.613 -12.489 -22.298 1.00 67.31 73 VAL A C 1
ATOM 606 O O . VAL A 1 73 ? -4.672 -13.692 -22.548 1.00 67.31 73 VAL A O 1
ATOM 609 N N . HIS A 1 74 ? -5.438 -11.616 -22.867 1.00 64.94 74 HIS A N 1
ATOM 610 C CA . HIS A 1 74 ? -6.274 -11.994 -23.997 1.00 64.94 74 HIS A CA 1
ATOM 611 C C . HIS A 1 74 ? -5.410 -12.008 -25.267 1.00 64.94 74 HIS A C 1
ATOM 613 O O . HIS A 1 74 ? -5.049 -10.957 -25.781 1.00 64.94 74 HIS A O 1
ATOM 619 N N . GLU A 1 75 ? -5.105 -13.197 -25.798 1.00 58.81 75 GLU A N 1
ATOM 620 C CA . GLU A 1 75 ? -4.308 -13.416 -27.028 1.00 58.81 75 GLU A CA 1
ATOM 621 C C . GLU A 1 75 ? -4.894 -12.775 -28.308 1.00 58.81 75 GLU A C 1
ATOM 623 O O . GLU A 1 75 ? -4.278 -12.828 -29.370 1.00 58.81 75 GLU A O 1
ATOM 628 N N . ASN A 1 76 ? -6.076 -12.157 -28.233 1.00 50.47 76 ASN A N 1
ATOM 629 C CA . ASN A 1 76 ? -6.855 -11.746 -29.402 1.00 50.47 76 ASN A CA 1
ATOM 630 C C . ASN A 1 76 ? -6.621 -10.310 -29.874 1.00 50.47 76 ASN A C 1
ATOM 632 O O . ASN A 1 76 ? -7.269 -9.887 -30.833 1.00 50.47 76 ASN A O 1
ATOM 636 N N . SER A 1 77 ? -5.738 -9.543 -29.243 1.00 51.94 77 SER A N 1
ATOM 637 C CA . SER A 1 77 ? -5.373 -8.234 -29.765 1.00 51.94 77 SER A CA 1
ATOM 638 C C . SER A 1 77 ? -3.987 -8.292 -30.384 1.00 51.94 77 SER A C 1
ATOM 640 O O . SER A 1 77 ? -3.012 -8.744 -29.790 1.00 51.94 77 SER A O 1
ATOM 642 N N . SER A 1 78 ? -3.877 -7.761 -31.596 1.00 55.03 78 SER A N 1
ATOM 643 C CA . SER A 1 78 ? -2.624 -7.321 -32.205 1.00 55.03 78 SER A CA 1
ATOM 64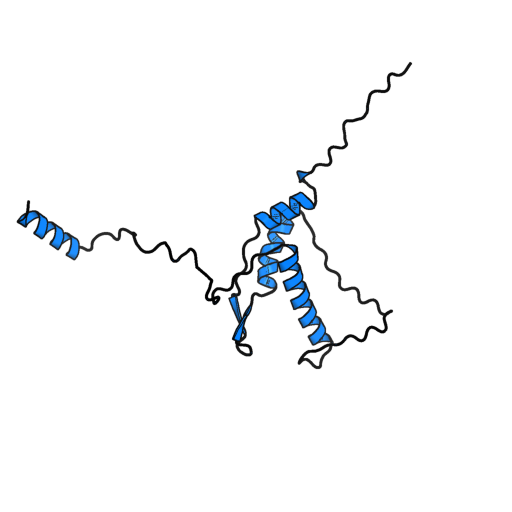4 C C . SER A 1 78 ? -1.991 -6.153 -31.424 1.00 55.03 78 SER A C 1
ATOM 646 O O . SER A 1 78 ? -1.413 -5.247 -32.025 1.00 55.03 78 SER A O 1
ATOM 648 N N . ASP A 1 79 ? -2.151 -6.126 -30.099 1.00 57.81 79 ASP A N 1
ATOM 649 C CA . ASP A 1 79 ? -1.608 -5.111 -29.222 1.00 57.81 79 ASP A CA 1
ATOM 650 C C . ASP A 1 79 ? -0.113 -5.354 -29.126 1.00 57.81 79 ASP A C 1
ATOM 652 O O . ASP A 1 79 ? 0.393 -6.279 -28.490 1.00 57.81 79 ASP A O 1
ATOM 656 N N . ILE A 1 80 ? 0.607 -4.502 -29.838 1.00 52.53 80 ILE A N 1
ATOM 657 C CA . ILE A 1 80 ? 2.053 -4.432 -29.802 1.00 52.53 80 ILE A CA 1
ATOM 658 C C . ILE A 1 80 ? 2.426 -4.054 -28.365 1.00 52.53 80 ILE A C 1
ATOM 660 O O . ILE A 1 80 ? 2.314 -2.899 -27.957 1.00 52.53 80 ILE A O 1
ATOM 664 N N . SER A 1 81 ? 2.840 -5.041 -27.574 1.00 52.22 81 SER A N 1
ATOM 665 C CA . SER A 1 81 ? 3.341 -4.813 -26.222 1.00 52.22 81 SER A CA 1
ATOM 666 C C . SER A 1 81 ? 4.685 -4.087 -26.308 1.00 52.22 81 SER A C 1
ATOM 668 O O . SER A 1 81 ? 5.734 -4.700 -26.503 1.00 52.22 81 SER A O 1
ATOM 670 N N . PHE A 1 82 ? 4.667 -2.759 -26.180 1.00 52.09 82 PHE A N 1
ATOM 671 C CA . PHE A 1 82 ? 5.879 -1.946 -26.119 1.00 52.09 82 PHE A CA 1
ATOM 672 C C . PHE A 1 82 ? 6.538 -2.100 -24.744 1.00 52.09 82 PHE A C 1
ATOM 674 O O . PHE A 1 82 ? 6.211 -1.398 -23.788 1.00 52.09 82 PHE A O 1
ATOM 681 N N . THR A 1 83 ? 7.503 -3.011 -24.629 1.00 52.81 83 THR A N 1
ATOM 682 C CA . THR A 1 83 ? 8.366 -3.085 -23.446 1.00 52.81 83 THR A CA 1
ATOM 683 C C . THR A 1 83 ? 9.488 -2.056 -23.576 1.00 52.81 83 THR A C 1
ATOM 685 O O . THR A 1 83 ? 10.507 -2.314 -24.214 1.00 52.81 83 THR A O 1
ATOM 688 N N . VAL A 1 84 ? 9.324 -0.874 -22.978 1.00 54.94 84 VAL A N 1
ATOM 689 C CA . VAL A 1 84 ? 10.421 0.097 -22.836 1.00 54.94 84 VAL A CA 1
ATOM 690 C C . VAL A 1 84 ? 11.110 -0.163 -21.502 1.00 54.94 84 VAL A C 1
ATOM 692 O O . VAL A 1 84 ? 10.663 0.281 -20.447 1.00 54.94 84 VAL A O 1
ATOM 695 N N . GLY A 1 85 ? 12.195 -0.929 -21.538 1.00 57.44 85 GLY A N 1
ATOM 696 C CA . GLY A 1 85 ? 13.004 -1.228 -20.365 1.00 57.44 85 GLY A CA 1
ATOM 697 C C . GLY A 1 85 ? 14.417 -1.617 -20.768 1.00 57.44 85 GLY A C 1
ATOM 698 O O . GLY A 1 85 ? 14.645 -2.126 -21.858 1.00 57.44 85 GLY A O 1
ATOM 699 N N . SER A 1 86 ? 15.380 -1.410 -19.873 1.00 60.31 86 SER A N 1
ATOM 700 C CA . SER A 1 86 ? 16.771 -1.841 -20.072 1.00 60.31 86 SER A CA 1
ATOM 701 C C . SER A 1 86 ? 16.941 -3.368 -20.119 1.00 60.31 86 SER A C 1
ATOM 703 O O . SER A 1 86 ? 18.041 -3.854 -20.368 1.00 60.31 86 SER A O 1
ATOM 705 N N . ASN A 1 87 ? 15.873 -4.128 -19.849 1.00 62.88 87 ASN A N 1
ATOM 706 C CA . ASN A 1 87 ? 15.869 -5.584 -19.853 1.00 62.88 87 ASN A CA 1
ATOM 707 C C . ASN A 1 87 ? 15.472 -6.103 -21.236 1.00 62.88 87 ASN A C 1
ATOM 709 O O . ASN A 1 87 ? 14.365 -5.854 -21.699 1.00 62.88 87 ASN A O 1
ATOM 713 N N . THR A 1 88 ? 16.363 -6.869 -21.858 1.00 70.81 88 THR A N 1
ATOM 714 C CA . THR A 1 88 ? 16.143 -7.507 -23.166 1.00 70.81 88 THR A CA 1
ATOM 715 C C . THR A 1 88 ? 15.251 -8.752 -23.097 1.00 70.81 88 THR A C 1
ATOM 717 O O . THR A 1 88 ? 14.783 -9.231 -24.123 1.00 70.81 88 THR A O 1
ATOM 720 N N . ASP A 1 89 ? 15.013 -9.279 -21.895 1.00 82.19 89 ASP A N 1
ATOM 721 C CA . ASP A 1 89 ? 14.204 -10.471 -21.637 1.00 82.19 89 ASP A CA 1
ATOM 722 C C . ASP A 1 89 ? 12.771 -10.077 -21.243 1.00 82.19 89 ASP A C 1
ATOM 724 O O . ASP A 1 89 ? 12.549 -9.444 -20.203 1.00 82.19 89 ASP A O 1
ATOM 728 N N . VAL A 1 90 ? 11.801 -10.477 -22.072 1.00 78.69 90 VAL A N 1
ATOM 729 C CA . VAL A 1 90 ? 10.370 -10.166 -21.921 1.00 78.69 90 VAL A CA 1
ATOM 730 C C . VAL A 1 90 ? 9.819 -10.671 -20.588 1.00 78.69 90 VAL A C 1
ATOM 732 O O . VAL A 1 90 ? 9.054 -9.960 -19.937 1.00 78.69 90 VAL A O 1
ATOM 735 N N . ALA A 1 91 ? 10.245 -11.851 -20.126 1.00 79.94 91 ALA A N 1
ATOM 736 C CA . ALA A 1 91 ? 9.762 -12.415 -18.867 1.00 79.94 91 ALA A CA 1
ATOM 737 C C . ALA A 1 91 ? 10.211 -11.565 -17.668 1.00 79.94 91 ALA A C 1
ATOM 739 O O . ALA A 1 91 ? 9.426 -11.277 -16.761 1.00 79.94 91 ALA A O 1
ATOM 740 N N . LYS A 1 92 ? 11.463 -11.091 -17.691 1.00 80.56 92 LYS A N 1
ATOM 741 C CA . LYS A 1 92 ? 11.999 -10.194 -16.655 1.00 80.56 92 LYS A CA 1
ATOM 742 C C . LYS A 1 92 ? 11.354 -8.814 -16.706 1.00 80.56 92 LYS A C 1
ATOM 744 O O . LYS A 1 92 ? 11.076 -8.239 -15.655 1.00 80.56 92 LYS A O 1
ATOM 749 N N . ALA A 1 93 ? 11.113 -8.285 -17.906 1.00 81.00 93 ALA A N 1
ATOM 750 C CA . ALA A 1 93 ? 10.427 -7.011 -18.088 1.00 81.00 93 ALA A CA 1
ATOM 751 C C . ALA A 1 93 ? 8.992 -7.064 -17.542 1.00 81.00 93 ALA A C 1
ATOM 753 O O . ALA A 1 93 ? 8.617 -6.189 -16.760 1.00 81.00 93 ALA A O 1
ATOM 754 N N . LYS A 1 94 ? 8.233 -8.123 -17.869 1.00 82.38 94 LYS A N 1
ATOM 755 C CA . LYS A 1 94 ? 6.884 -8.358 -17.337 1.00 82.38 94 LYS A CA 1
ATOM 756 C C . LYS A 1 94 ? 6.897 -8.463 -15.816 1.00 82.38 94 LYS A C 1
ATOM 758 O O . LYS A 1 94 ? 6.178 -7.715 -15.165 1.00 82.38 94 LYS A O 1
ATOM 763 N N . GLY A 1 95 ? 7.745 -9.323 -15.248 1.00 84.06 95 GLY A N 1
ATOM 764 C CA . GLY A 1 95 ? 7.807 -9.510 -13.795 1.00 84.06 95 GLY A CA 1
ATOM 765 C C . GLY A 1 95 ? 8.127 -8.212 -13.048 1.00 84.06 95 GLY A C 1
ATOM 766 O O . GLY A 1 95 ? 7.486 -7.892 -12.050 1.00 84.06 95 GLY A O 1
ATOM 767 N N . ALA A 1 96 ? 9.061 -7.407 -13.568 1.00 83.50 96 ALA A N 1
ATOM 768 C CA . ALA A 1 96 ? 9.349 -6.095 -12.999 1.00 83.50 96 ALA A CA 1
ATOM 769 C C . ALA A 1 96 ? 8.133 -5.158 -13.084 1.00 83.50 96 ALA A C 1
ATOM 771 O O . ALA A 1 96 ? 7.763 -4.544 -12.081 1.00 83.50 96 ALA A O 1
ATOM 772 N N . ALA A 1 97 ? 7.502 -5.056 -14.257 1.00 84.75 97 ALA A N 1
ATOM 773 C CA . ALA A 1 97 ? 6.328 -4.213 -14.462 1.00 84.75 97 ALA A CA 1
ATOM 774 C C . ALA A 1 97 ? 5.165 -4.610 -13.538 1.00 84.75 97 ALA A C 1
ATOM 776 O O . ALA A 1 97 ? 4.575 -3.741 -12.900 1.00 84.75 97 ALA A O 1
ATOM 777 N N . GLU A 1 98 ? 4.894 -5.906 -13.401 1.00 85.25 98 GLU A N 1
ATOM 778 C CA . GLU A 1 98 ? 3.828 -6.467 -12.569 1.00 85.25 98 GLU A CA 1
ATOM 779 C C . GLU A 1 98 ? 4.032 -6.152 -11.080 1.00 85.25 98 GLU A C 1
ATOM 781 O O . GLU A 1 98 ? 3.116 -5.672 -10.406 1.00 85.25 98 GLU A O 1
ATOM 786 N N . THR A 1 99 ? 5.262 -6.301 -10.576 1.00 88.06 99 THR A N 1
ATOM 787 C CA . THR A 1 99 ? 5.632 -5.881 -9.216 1.00 88.06 99 THR A CA 1
ATOM 788 C C . THR A 1 99 ? 5.369 -4.388 -8.990 1.00 88.06 99 THR A C 1
ATOM 790 O O . THR A 1 99 ? 4.805 -3.994 -7.962 1.00 88.06 99 THR A O 1
ATOM 793 N N . TYR A 1 100 ? 5.753 -3.519 -9.934 1.00 88.38 100 TYR A N 1
ATOM 794 C CA . TYR A 1 100 ? 5.492 -2.080 -9.811 1.00 88.38 100 TYR A CA 1
ATOM 795 C C . TYR A 1 100 ? 4.000 -1.752 -9.900 1.00 88.38 100 TYR A C 1
ATOM 797 O O . TYR A 1 100 ? 3.519 -0.931 -9.112 1.00 88.38 100 TYR A O 1
ATOM 805 N N . ALA A 1 101 ? 3.273 -2.399 -10.810 1.00 88.88 101 ALA A N 1
ATOM 806 C CA . ALA A 1 101 ? 1.840 -2.221 -10.988 1.00 88.88 101 ALA A CA 1
ATOM 807 C C . ALA A 1 101 ? 1.093 -2.570 -9.698 1.00 88.88 101 ALA A C 1
ATOM 809 O O . ALA A 1 101 ? 0.411 -1.707 -9.146 1.00 88.88 101 ALA A O 1
ATOM 810 N N . SER A 1 102 ? 1.316 -3.764 -9.142 1.00 89.50 102 SER A N 1
ATOM 811 C CA . SER A 1 102 ? 0.703 -4.210 -7.884 1.00 89.50 102 SER A CA 1
ATOM 812 C C . SER A 1 102 ? 1.029 -3.273 -6.722 1.00 89.50 102 SER A C 1
ATOM 814 O O . SER A 1 102 ? 0.142 -2.855 -5.973 1.00 89.50 102 SER A O 1
ATOM 816 N N . LYS A 1 103 ? 2.291 -2.848 -6.602 1.00 90.56 103 LYS A N 1
ATOM 817 C CA . LYS A 1 103 ? 2.731 -1.912 -5.560 1.00 90.56 103 LYS A CA 1
ATOM 818 C C . LYS A 1 103 ? 1.972 -0.581 -5.609 1.00 90.56 103 LYS A C 1
ATOM 820 O O . LYS A 1 103 ? 1.515 -0.095 -4.570 1.00 90.56 103 LYS A O 1
ATOM 825 N N . TYR A 1 104 ? 1.881 0.048 -6.780 1.00 91.56 104 TYR A N 1
ATOM 826 C CA . TYR A 1 104 ? 1.222 1.349 -6.905 1.00 91.56 104 TYR A CA 1
ATOM 827 C C . TYR A 1 104 ? -0.298 1.230 -6.905 1.00 91.56 104 TYR A C 1
ATOM 829 O O . TYR A 1 104 ? -0.955 2.090 -6.319 1.00 91.56 104 TYR A O 1
ATOM 837 N N . PHE A 1 105 ? -0.843 0.150 -7.464 1.00 92.75 105 PHE A N 1
ATOM 838 C CA . PHE A 1 105 ? -2.260 -0.173 -7.378 1.00 92.75 105 PHE A CA 1
ATOM 839 C C . PHE A 1 105 ? -2.705 -0.251 -5.919 1.00 92.75 105 PHE A C 1
ATOM 841 O O . PHE A 1 105 ? -3.549 0.536 -5.508 1.00 92.75 105 PHE A O 1
ATOM 848 N N . LEU A 1 106 ? -2.072 -1.098 -5.100 1.00 91.88 106 LEU A N 1
ATOM 849 C CA . LEU A 1 106 ? -2.426 -1.243 -3.685 1.00 91.88 106 LEU A CA 1
ATOM 850 C C . LEU A 1 106 ? -2.253 0.070 -2.909 1.00 91.88 106 LEU A C 1
ATOM 852 O O . LEU A 1 106 ? -3.110 0.441 -2.109 1.00 91.88 106 LEU A O 1
ATOM 856 N N . SER A 1 107 ? -1.172 0.810 -3.174 1.00 92.56 107 SER A N 1
ATOM 857 C CA . SER A 1 107 ? -0.939 2.107 -2.532 1.00 92.56 107 SER A CA 1
ATOM 858 C C . SER A 1 107 ? -2.045 3.119 -2.839 1.00 92.56 107 SER A C 1
ATOM 860 O O . SER A 1 107 ? -2.481 3.828 -1.933 1.00 92.56 107 SER A O 1
ATOM 862 N N . LYS A 1 108 ? -2.499 3.202 -4.094 1.00 92.00 108 LYS A N 1
ATOM 863 C CA . LYS A 1 108 ? -3.525 4.164 -4.515 1.00 92.00 108 LYS A CA 1
ATOM 864 C C . LYS A 1 108 ? -4.935 3.697 -4.176 1.00 92.00 108 LYS A C 1
ATOM 866 O O . LYS A 1 108 ? -5.727 4.510 -3.719 1.00 92.00 108 LYS A O 1
ATOM 871 N N . PHE A 1 109 ? -5.222 2.408 -4.322 1.00 92.06 109 PHE A N 1
ATOM 872 C CA . PHE A 1 109 ? -6.523 1.815 -4.021 1.00 92.06 109 PHE A CA 1
ATOM 873 C C . PHE A 1 109 ? -6.920 2.024 -2.553 1.00 92.06 109 PHE A C 1
ATOM 875 O O . PHE A 1 109 ? -8.041 2.436 -2.262 1.00 92.06 109 PHE A O 1
ATOM 882 N N . PHE A 1 110 ? -5.979 1.833 -1.621 1.00 92.81 110 PHE A N 1
ATOM 883 C CA . PHE A 1 110 ? -6.211 2.071 -0.191 1.00 92.81 110 PHE A CA 1
ATOM 884 C C . PHE A 1 110 ? -5.845 3.486 0.279 1.00 92.81 110 PHE A C 1
ATOM 886 O O . PHE A 1 110 ? -5.851 3.737 1.481 1.00 92.81 110 PHE A O 1
ATOM 893 N N . LEU A 1 111 ? -5.530 4.407 -0.641 1.00 92.69 111 LEU A N 1
ATOM 894 C CA . LEU A 1 111 ? -5.163 5.798 -0.337 1.00 92.69 111 LEU A CA 1
ATOM 895 C C . LEU A 1 111 ? -4.054 5.916 0.725 1.00 92.69 111 LEU A C 1
ATOM 897 O O . LEU A 1 111 ? -4.087 6.784 1.596 1.00 92.69 111 LEU A O 1
ATOM 901 N N . ILE A 1 112 ? -3.054 5.036 0.650 1.00 92.06 112 ILE A N 1
ATOM 902 C CA . ILE A 1 112 ? -2.000 4.946 1.659 1.00 92.06 112 ILE A CA 1
ATOM 903 C C . ILE A 1 112 ? -1.128 6.206 1.599 1.00 92.06 112 ILE A C 1
ATOM 905 O O . ILE A 1 112 ? -0.522 6.476 0.553 1.00 92.06 112 ILE A O 1
ATOM 909 N N . PRO A 1 113 ? -0.988 6.959 2.704 1.00 89.06 113 PRO A N 1
ATOM 910 C CA . PRO A 1 113 ? -0.102 8.110 2.735 1.00 89.06 113 PRO A CA 1
ATOM 911 C C . PRO A 1 113 ? 1.357 7.649 2.668 1.00 89.06 113 PRO A C 1
ATOM 913 O O . PRO A 1 113 ? 1.839 6.924 3.540 1.00 89.06 113 PRO A O 1
ATOM 916 N N . VAL A 1 114 ? 2.073 8.091 1.635 1.00 87.31 114 VAL A N 1
ATOM 917 C CA . VAL A 1 114 ? 3.502 7.816 1.452 1.00 87.31 114 VAL A CA 1
ATOM 918 C C . VAL A 1 114 ? 4.292 9.048 1.866 1.00 87.31 114 VAL A C 1
ATOM 920 O O . VAL A 1 114 ? 4.093 10.124 1.311 1.00 87.31 114 VAL A O 1
ATOM 923 N N . GLN A 1 115 ? 5.192 8.891 2.831 1.00 83.25 115 GLN A N 1
ATOM 924 C CA . GLN A 1 115 ? 6.078 9.954 3.298 1.00 83.25 115 GLN A CA 1
ATOM 925 C C . GLN A 1 115 ? 7.519 9.676 2.882 1.00 83.25 115 GLN A C 1
ATOM 927 O O . GLN A 1 115 ? 7.989 8.533 2.886 1.00 83.25 115 GLN A O 1
ATOM 932 N N . ASP A 1 116 ? 8.220 10.747 2.531 1.00 80.81 116 ASP A N 1
ATOM 933 C CA . ASP A 1 116 ? 9.640 10.721 2.231 1.00 80.81 116 ASP A CA 1
ATOM 934 C C . ASP A 1 116 ? 10.392 11.466 3.330 1.00 80.81 116 ASP A C 1
ATOM 936 O O . ASP A 1 116 ? 10.127 12.633 3.597 1.00 80.81 116 ASP A O 1
ATOM 940 N N . ILE A 1 117 ? 11.298 10.765 4.008 1.00 71.56 117 ILE A N 1
ATOM 941 C CA . ILE A 1 117 ? 12.050 11.322 5.139 1.00 71.56 117 ILE A CA 1
ATOM 942 C C . ILE A 1 117 ? 13.098 12.326 4.637 1.00 71.56 117 ILE A C 1
ATOM 944 O O . ILE A 1 117 ? 13.520 13.193 5.394 1.00 71.56 117 ILE A O 1
ATOM 948 N N . SER A 1 118 ? 13.510 12.221 3.368 1.00 70.38 118 SER A N 1
ATOM 949 C CA . SER A 1 118 ? 14.440 13.168 2.747 1.00 70.38 118 SER A CA 1
ATOM 950 C C . SER A 1 118 ? 13.757 14.359 2.079 1.00 70.38 118 SER A C 1
ATOM 952 O O . SER A 1 118 ? 14.449 15.152 1.447 1.00 70.38 118 SER A O 1
ATOM 954 N N . ASP A 1 119 ? 12.428 14.458 2.138 1.00 71.75 119 ASP A N 1
ATOM 955 C CA . ASP A 1 119 ? 11.720 15.611 1.583 1.00 71.75 119 ASP A CA 1
ATOM 956 C C . ASP A 1 119 ? 12.081 16.873 2.390 1.00 71.75 119 ASP A C 1
ATOM 958 O O . ASP A 1 119 ? 11.968 16.840 3.621 1.00 71.75 119 ASP A O 1
ATOM 962 N N . PRO A 1 120 ? 12.521 17.970 1.744 1.00 70.81 120 PRO A N 1
ATOM 963 C CA . PRO A 1 120 ? 12.808 19.232 2.426 1.00 70.81 120 PRO A CA 1
ATOM 964 C C . PRO A 1 120 ? 11.627 19.759 3.252 1.00 70.81 120 PRO A C 1
ATOM 966 O O . PRO A 1 120 ? 11.839 20.382 4.293 1.00 70.81 120 PRO A O 1
ATOM 969 N N . ASP A 1 121 ? 10.396 19.454 2.836 1.00 74.56 121 ASP A N 1
ATOM 970 C CA . ASP A 1 121 ? 9.169 19.875 3.512 1.00 74.56 121 ASP A CA 1
ATOM 971 C C . ASP A 1 121 ? 8.721 18.883 4.607 1.00 74.56 121 ASP A C 1
ATOM 973 O O . ASP A 1 121 ? 7.735 19.120 5.319 1.00 74.56 121 ASP A O 1
ATOM 977 N N . TYR A 1 122 ? 9.440 17.768 4.806 1.00 72.06 122 TYR A N 1
ATOM 978 C CA . TYR A 1 122 ? 9.122 16.785 5.842 1.00 72.06 122 TYR A CA 1
ATOM 979 C C . TYR A 1 122 ? 9.428 17.315 7.249 1.00 72.06 122 TYR A C 1
ATOM 981 O O . TYR A 1 122 ? 10.490 17.098 7.837 1.00 72.06 122 TYR A O 1
ATOM 989 N N . ARG A 1 123 ? 8.433 17.955 7.867 1.00 68.88 123 ARG A N 1
ATOM 990 C CA . ARG A 1 123 ? 8.471 18.314 9.290 1.00 68.88 123 ARG A CA 1
ATOM 991 C C . ARG A 1 123 ? 8.152 17.084 10.135 1.00 68.88 123 ARG A C 1
ATOM 993 O O . ARG A 1 123 ? 6.990 16.749 10.375 1.00 68.88 123 ARG A O 1
ATOM 1000 N N . SER A 1 124 ? 9.186 16.392 10.612 1.00 60.88 124 SER A N 1
ATOM 1001 C CA . SER A 1 124 ? 8.986 15.338 11.607 1.00 60.88 124 SER A CA 1
ATOM 1002 C C . SER A 1 124 ? 8.314 15.944 12.850 1.00 60.88 124 SER A C 1
ATOM 1004 O O . SER A 1 124 ? 8.858 16.841 13.489 1.00 60.88 124 SER A O 1
ATOM 1006 N N . LYS A 1 125 ? 7.135 15.438 13.242 1.00 54.81 125 LYS A N 1
ATOM 1007 C CA . LYS A 1 125 ? 6.473 15.832 14.508 1.00 54.81 125 LYS A CA 1
ATOM 1008 C C . LYS A 1 125 ? 7.328 15.538 15.757 1.00 54.81 125 LYS A C 1
ATOM 1010 O O . LYS A 1 125 ? 6.945 15.881 16.867 1.00 54.81 125 LYS A O 1
ATOM 1015 N N . VAL A 1 126 ? 8.478 14.884 15.585 1.00 52.47 126 VAL A N 1
ATOM 1016 C CA . VAL A 1 126 ? 9.448 14.568 16.638 1.00 52.47 126 VAL A CA 1
ATOM 1017 C C . VAL A 1 126 ? 10.329 15.783 16.976 1.00 52.47 126 VAL A C 1
ATOM 1019 O O . VAL A 1 126 ? 10.867 15.856 18.077 1.00 52.47 126 VAL A O 1
ATOM 1022 N N . ALA A 1 127 ? 10.427 16.782 16.091 1.00 48.94 127 ALA A N 1
ATOM 1023 C CA . ALA A 1 127 ? 11.260 17.968 16.307 1.00 48.94 127 ALA A CA 1
ATOM 1024 C C . ALA A 1 127 ? 10.671 19.017 17.282 1.00 48.94 127 ALA A C 1
ATOM 1026 O O . ALA A 1 127 ? 11.334 20.014 17.549 1.00 48.94 127 ALA A O 1
ATOM 1027 N N . GLU A 1 128 ? 9.490 18.781 17.870 1.00 48.03 128 GLU A N 1
ATOM 1028 C CA . GLU A 1 128 ? 8.864 19.657 18.886 1.00 48.03 128 GLU A CA 1
ATOM 1029 C C . GLU A 1 128 ? 8.735 19.003 20.279 1.00 48.03 128 GLU A C 1
ATOM 1031 O O . GLU A 1 128 ? 7.921 19.403 21.105 1.00 48.03 128 GLU A O 1
ATOM 1036 N N . LYS A 1 129 ? 9.578 18.011 20.597 1.00 41.22 129 LYS A N 1
ATOM 1037 C CA . LYS A 1 129 ? 9.848 17.610 21.991 1.00 41.22 129 LYS A CA 1
ATOM 1038 C C . LYS A 1 129 ? 11.347 17.649 22.276 1.00 41.22 129 LYS A C 1
ATOM 1040 O O . LYS A 1 129 ? 11.975 16.624 22.525 1.00 41.22 129 LYS A O 1
ATOM 1045 N N . LYS A 1 130 ? 11.942 18.844 22.246 1.00 42.28 130 LYS A N 1
ATOM 1046 C CA . LYS A 1 130 ? 13.229 19.072 22.911 1.00 42.28 130 LYS A CA 1
ATOM 1047 C C . LYS A 1 130 ? 12.981 19.509 24.358 1.00 42.28 130 LYS A C 1
ATOM 1049 O O . LYS A 1 130 ? 12.415 20.564 24.609 1.00 42.28 130 LYS A O 1
ATOM 1054 N N . THR A 1 131 ? 13.423 18.626 25.257 1.00 43.16 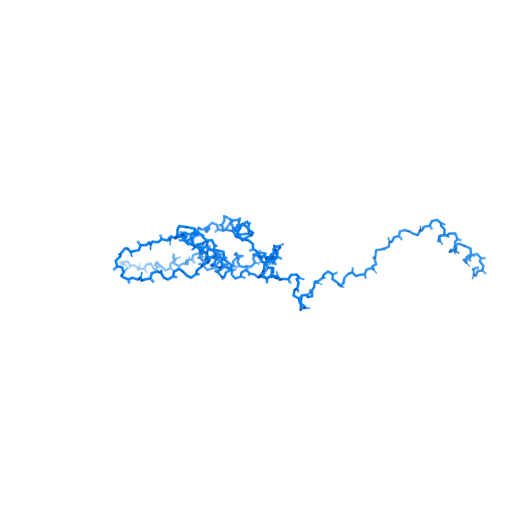131 THR A N 1
ATOM 1055 C CA . THR A 1 131 ? 14.004 18.885 26.586 1.00 43.16 131 THR A CA 1
ATOM 1056 C C . THR A 1 131 ? 13.126 19.532 27.658 1.00 43.16 131 THR A C 1
ATOM 1058 O O . THR A 1 131 ? 13.220 20.723 27.905 1.00 43.16 131 THR A O 1
ATOM 1061 N N . ASN A 1 132 ? 12.387 18.691 28.382 1.00 48.34 132 ASN A N 1
ATOM 1062 C CA . ASN A 1 132 ? 12.315 18.739 29.848 1.00 48.34 132 ASN A CA 1
ATOM 1063 C C . ASN A 1 132 ? 12.232 17.290 30.351 1.00 48.34 132 ASN A C 1
ATOM 1065 O O . ASN A 1 132 ? 11.201 16.817 30.815 1.00 48.34 132 ASN A O 1
ATOM 1069 N N . SER A 1 133 ? 13.312 16.535 30.154 1.00 55.44 133 SER A N 1
ATOM 1070 C CA . SER A 1 133 ? 13.566 15.353 30.972 1.00 55.44 133 SER A CA 1
ATOM 1071 C C . SER A 1 133 ? 14.347 15.844 32.183 1.00 55.44 133 SER A C 1
ATOM 1073 O O . SER A 1 133 ? 15.520 16.198 32.044 1.00 55.44 133 SER A O 1
ATOM 1075 N N . GLU A 1 134 ? 13.693 15.919 33.339 1.00 62.34 134 GLU A N 1
ATOM 1076 C CA . GLU A 1 134 ? 14.350 16.126 34.628 1.00 62.34 134 GLU A CA 1
ATOM 1077 C C . GLU A 1 134 ? 15.351 14.984 34.841 1.00 62.34 134 GLU A C 1
ATOM 1079 O O . GLU A 1 134 ? 15.003 13.895 35.297 1.00 62.34 134 GLU A O 1
ATOM 1084 N N . ARG A 1 135 ? 16.609 15.193 34.440 1.00 70.31 135 ARG A N 1
ATOM 1085 C CA . ARG A 1 135 ? 17.687 14.317 34.892 1.00 70.31 135 ARG A CA 1
ATOM 1086 C C . ARG A 1 135 ? 17.939 14.657 36.363 1.00 70.31 135 ARG A C 1
ATOM 1088 O O . ARG A 1 135 ? 18.021 15.847 36.680 1.00 70.31 135 ARG A O 1
ATOM 1095 N N . PRO A 1 136 ? 18.063 13.667 37.260 1.00 70.75 136 PRO A N 1
ATOM 1096 C CA . PRO A 1 136 ? 18.431 13.950 38.639 1.00 70.75 136 PRO A CA 1
ATOM 1097 C C . PRO A 1 136 ? 19.761 14.715 38.662 1.00 70.75 136 PRO A C 1
ATOM 1099 O O . PRO A 1 136 ? 20.672 14.405 37.886 1.00 70.75 136 PRO A O 1
ATOM 1102 N N . LEU A 1 137 ? 19.852 15.739 39.520 1.00 69.44 137 LEU A N 1
ATOM 1103 C CA . LEU A 1 137 ? 21.069 16.539 39.658 1.00 69.44 137 LEU A CA 1
ATOM 1104 C C . LEU A 1 137 ? 22.238 15.625 40.026 1.00 69.44 137 LEU A C 1
ATOM 1106 O O . LEU A 1 137 ? 22.113 14.774 40.911 1.00 69.44 137 LEU A O 1
ATOM 1110 N N . THR A 1 138 ? 23.384 15.830 39.387 1.00 80.00 138 THR A N 1
ATOM 1111 C CA . THR A 1 138 ? 24.620 15.129 39.748 1.00 80.00 138 THR A CA 1
ATOM 1112 C C . THR A 1 138 ? 25.091 15.565 41.136 1.00 80.00 138 THR A C 1
ATOM 1114 O O . THR A 1 138 ? 24.798 16.671 41.594 1.00 80.00 138 THR A O 1
ATOM 1117 N N . SER A 1 139 ? 25.870 14.723 41.818 1.00 76.12 139 SER A N 1
ATOM 1118 C CA . SER A 1 139 ? 26.368 15.009 43.173 1.00 76.12 139 SER A CA 1
ATOM 1119 C C . SER A 1 139 ? 27.173 16.317 43.264 1.00 76.12 139 SER A C 1
ATOM 1121 O O . SER A 1 139 ? 27.144 16.999 44.289 1.00 76.12 139 SER A O 1
ATOM 1123 N N . SER A 1 140 ? 27.851 16.708 42.179 1.00 78.81 140 SER A N 1
ATOM 1124 C CA . SER A 1 140 ? 28.559 17.992 42.097 1.00 78.81 140 SER A CA 1
ATOM 1125 C C . SER A 1 140 ? 27.593 19.182 42.053 1.00 78.81 140 SER A C 1
ATOM 1127 O O . SER A 1 140 ? 27.755 20.133 42.817 1.00 78.81 140 SER A O 1
ATOM 1129 N N . GLU A 1 141 ? 26.540 19.104 41.234 1.00 83.81 141 GLU A N 1
ATOM 1130 C CA . GLU A 1 141 ? 25.517 20.154 41.115 1.00 83.81 141 GLU A CA 1
ATOM 1131 C C . GLU A 1 141 ? 24.739 20.321 42.432 1.00 83.81 141 GLU A C 1
ATOM 1133 O O . GLU A 1 141 ? 24.495 21.442 42.873 1.00 83.81 141 GLU A O 1
ATOM 1138 N N . GLN A 1 142 ? 24.438 19.220 43.128 1.00 82.50 142 GLN A N 1
ATOM 1139 C CA . GLN A 1 142 ? 23.791 19.258 44.446 1.00 82.50 142 GLN A CA 1
ATOM 1140 C C . GLN A 1 142 ? 24.654 19.967 45.499 1.00 82.50 142 GLN A C 1
ATOM 1142 O O . GLN A 1 142 ? 24.138 20.729 46.318 1.00 82.50 142 GLN A O 1
ATOM 1147 N N . THR A 1 143 ? 25.973 19.757 45.462 1.00 82.25 143 THR A N 1
ATOM 1148 C CA . THR A 1 143 ? 26.913 20.394 46.398 1.00 82.25 143 THR A CA 1
ATOM 1149 C C . THR A 1 143 ? 26.985 21.904 46.158 1.00 82.25 143 THR A C 1
ATOM 1151 O O . THR A 1 143 ? 27.008 22.687 47.110 1.00 82.25 143 THR A O 1
ATOM 1154 N N . GLN A 1 144 ? 26.955 22.334 44.894 1.00 86.62 144 GLN A N 1
ATOM 1155 C CA . GLN A 1 144 ? 26.940 23.755 44.534 1.00 86.62 144 GLN A CA 1
ATOM 1156 C C . GLN A 1 144 ? 25.648 24.440 44.989 1.00 86.62 144 GLN A C 1
ATOM 1158 O O . GLN A 1 144 ? 25.706 25.506 45.600 1.00 86.62 144 GLN A O 1
ATOM 1163 N N . VAL A 1 145 ? 24.495 23.796 44.779 1.00 85.06 145 VAL A N 1
ATOM 1164 C CA . VAL A 1 145 ? 23.197 24.309 45.242 1.00 85.06 145 VAL A CA 1
ATOM 1165 C C . VAL A 1 145 ? 23.165 24.434 46.767 1.00 85.06 145 VAL A C 1
ATOM 1167 O O . VAL A 1 145 ? 22.773 25.476 47.287 1.00 85.06 145 VAL A O 1
ATOM 1170 N N . GLN A 1 146 ? 23.647 23.427 47.503 1.00 83.44 146 GLN A N 1
ATOM 1171 C CA . GLN A 1 146 ? 23.717 23.495 48.968 1.00 83.44 146 GLN A CA 1
ATOM 1172 C C . GLN A 1 146 ? 24.668 24.587 49.468 1.00 83.44 146 GLN A C 1
ATOM 1174 O O . GLN A 1 146 ? 24.378 25.257 50.459 1.00 83.44 146 GLN A O 1
ATOM 1179 N N . THR A 1 147 ? 25.795 24.789 48.784 1.00 87.06 147 THR A N 1
ATOM 1180 C CA . THR A 1 147 ? 26.754 25.845 49.134 1.00 87.06 147 THR A CA 1
ATOM 1181 C C . THR A 1 147 ? 26.151 27.231 48.904 1.00 87.06 147 THR A C 1
ATOM 1183 O O . THR A 1 147 ? 26.316 28.119 49.736 1.00 87.06 147 THR A O 1
ATOM 1186 N N . PHE A 1 148 ? 25.409 27.408 47.809 1.00 88.69 148 PHE A N 1
ATOM 1187 C CA . PHE A 1 148 ? 24.707 28.652 47.503 1.00 88.69 148 PHE A CA 1
ATOM 1188 C C . PHE A 1 148 ? 23.611 28.961 48.532 1.00 88.69 148 PHE A C 1
ATOM 1190 O O . PHE A 1 148 ? 23.567 30.071 49.061 1.00 88.69 148 PHE A O 1
ATOM 1197 N N . LEU A 1 149 ? 22.786 27.968 48.881 1.00 86.44 149 LEU A N 1
ATOM 1198 C CA . LEU A 1 149 ? 21.727 28.115 49.884 1.00 86.44 149 LEU A CA 1
ATOM 1199 C C . LEU A 1 149 ? 22.281 28.477 51.266 1.00 86.44 149 LEU A C 1
ATOM 1201 O O . LEU A 1 149 ? 21.714 29.328 51.931 1.00 86.44 149 LEU A O 1
ATOM 1205 N N . LYS A 1 150 ? 23.420 27.908 51.680 1.00 82.31 150 LYS A N 1
ATOM 1206 C CA . LYS A 1 150 ? 24.073 28.266 52.954 1.00 82.31 150 LYS A CA 1
ATOM 1207 C C . LYS A 1 150 ? 24.674 29.673 52.981 1.00 82.31 150 LYS A C 1
ATOM 1209 O O . LYS A 1 150 ? 24.952 30.187 54.057 1.00 82.31 150 LYS A O 1
ATOM 1214 N N . LYS A 1 151 ? 24.962 30.256 51.817 1.00 82.75 151 LYS A N 1
ATOM 1215 C CA . LYS A 1 151 ? 25.573 31.588 51.707 1.00 82.75 151 LYS A CA 1
ATOM 1216 C C . LYS A 1 151 ? 24.528 32.705 51.631 1.00 82.75 151 LYS A C 1
ATOM 1218 O O . LYS A 1 151 ? 24.848 33.848 51.945 1.00 82.75 151 LYS A O 1
ATOM 1223 N N . HIS A 1 152 ? 23.318 32.381 51.177 1.00 72.56 152 HIS A N 1
ATOM 1224 C CA . HIS A 1 152 ? 22.265 33.353 50.872 1.00 72.56 152 HIS A CA 1
ATOM 1225 C C . HIS A 1 152 ? 20.920 33.085 51.568 1.00 72.56 152 HIS A C 1
ATOM 1227 O O . HIS A 1 152 ? 19.978 33.840 51.334 1.00 72.56 152 HIS A O 1
ATOM 1233 N N . GLY A 1 153 ? 20.823 32.042 52.395 1.00 55.84 153 GLY A N 1
ATOM 1234 C CA . GLY A 1 153 ? 19.714 31.786 53.320 1.00 55.84 153 GLY A CA 1
ATOM 1235 C C . GLY A 1 153 ? 20.167 31.963 54.759 1.00 55.84 153 GLY A C 1
ATOM 1236 O O . GLY A 1 153 ? 19.322 32.402 55.565 1.00 55.84 153 GLY A O 1
#

Foldseek 3Di:
DDDPDDPPPPPPPPVCLDPVVLLVQLLVPQAAAEQPDADPVVGDTHDFQVSLCVRRVVSCVVSVHDDDDDDDDDPPDPPPPDQPDPDPDPVVSVVVVVRVCNSVCSCVVSVHHYDYPPPPPDDDPVVPDPDDPPDPDDPVRVVVVVVVVVVPD

Secondary structure (DSSP, 8-state):
---------S----GGGSHHHHHHHHHHHPPPEE--EE-TTT--EE--HHHHHHHHHHHHHHTT----------TT--------SS---HHHHHHHHHHHHHHHHHHHHTTPPEE-TT-TT---GGGG------PPPPHHHHHHHHHHHHHH-

Sequence (153 aa):
MNVLTNQRGENQLNHANSIYCKLHQIQSEIKKVFKTKRNNFQNYNFFTEPQILDLVKPLLAKYQLGLFISDEVHENSSDISFTVGSNTDVAKAKGAAETYASKYFLSKFFLIPVQDISDPDYRSKVAEKKTNSERPLTSSEQTQVQTFLKKHG

Organism: NCBI:txid60492

Radius of gyration: 29.43 Å; chains: 1; bounding box: 90×47×86 Å

pLDDT: mean 76.42, std 16.8, range [35.12, 95.12]

InterPro domains:
  IPR007499 Essential recombination function protein [PF04404] (19-79)